Protein AF-A0A2G9YY32-F1 (afdb_monomer)

Radius of gyration: 15.09 Å; Cα contacts (8 Å, |Δi|>4): 90; chains: 1; bounding box: 36×32×43 Å

pLDDT: mean 84.68, std 13.47, range [37.62, 96.38]

Structure (mmCIF, N/CA/C/O backbone):
data_AF-A0A2G9YY32-F1
#
_entry.id   AF-A0A2G9YY32-F1
#
loop_
_atom_site.group_PDB
_atom_site.id
_atom_site.type_symbol
_atom_site.label_atom_id
_atom_site.label_alt_id
_atom_site.label_comp_id
_atom_site.label_asym_id
_atom_site.label_entity_id
_atom_site.label_seq_id
_atom_site.pdbx_PDB_ins_code
_atom_site.Cartn_x
_atom_site.Cartn_y
_atom_site.Cartn_z
_atom_site.occupancy
_atom_site.B_iso_or_equiv
_atom_site.auth_seq_id
_atom_site.auth_comp_id
_atom_site.auth_asym_id
_atom_site.auth_atom_id
_atom_site.pdbx_PDB_model_num
ATOM 1 N N . MET A 1 1 ? 2.055 14.841 18.611 1.00 53.03 1 MET A N 1
ATOM 2 C CA . MET A 1 1 ? 3.400 14.362 18.197 1.00 53.03 1 MET A CA 1
ATOM 3 C C . MET A 1 1 ? 3.460 12.859 17.865 1.00 53.03 1 MET A C 1
ATOM 5 O O . MET A 1 1 ? 4.084 12.509 16.873 1.00 53.03 1 MET A O 1
ATOM 9 N N . ILE A 1 2 ? 2.801 11.961 18.621 1.00 62.41 2 ILE A N 1
ATOM 10 C CA . ILE A 1 2 ? 2.843 10.493 18.385 1.00 62.41 2 ILE A CA 1
ATOM 11 C C . ILE A 1 2 ? 2.243 10.074 17.023 1.00 62.41 2 ILE A C 1
ATOM 13 O O . ILE A 1 2 ? 2.789 9.191 16.368 1.00 62.41 2 ILE A O 1
ATOM 17 N N . MET A 1 3 ? 1.165 10.720 16.557 1.00 74.44 3 MET A N 1
ATOM 18 C CA . MET A 1 3 ? 0.537 10.389 15.263 1.00 74.44 3 MET A CA 1
ATOM 19 C C . MET A 1 3 ? 1.408 10.758 14.056 1.00 74.44 3 MET A C 1
ATOM 21 O O . MET A 1 3 ? 1.557 9.942 13.156 1.00 74.44 3 MET A O 1
ATOM 25 N N . ILE A 1 4 ? 2.051 11.931 14.073 1.00 82.44 4 ILE A N 1
ATOM 26 C CA . ILE A 1 4 ? 2.971 12.370 13.007 1.00 82.44 4 ILE A CA 1
ATOM 27 C C . ILE A 1 4 ? 4.150 11.405 12.860 1.00 82.44 4 ILE A C 1
ATOM 29 O O . ILE A 1 4 ? 4.493 11.026 11.744 1.00 82.44 4 ILE A O 1
ATOM 33 N N . LYS A 1 5 ? 4.719 10.943 13.982 1.00 86.50 5 LYS A N 1
ATOM 34 C CA . LYS A 1 5 ? 5.810 9.958 13.971 1.00 86.50 5 LYS A CA 1
AT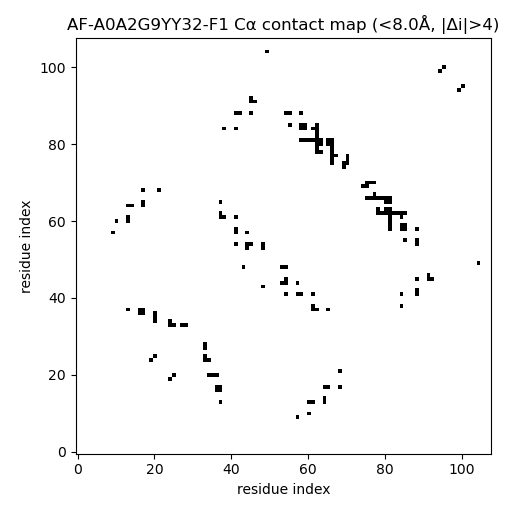OM 35 C C . LYS A 1 5 ? 5.390 8.643 13.302 1.00 86.50 5 LYS A C 1
ATOM 37 O O . LYS A 1 5 ? 6.148 8.106 12.505 1.00 86.50 5 LYS A O 1
ATOM 42 N N . LYS A 1 6 ? 4.172 8.153 13.577 1.00 85.12 6 LYS A N 1
ATOM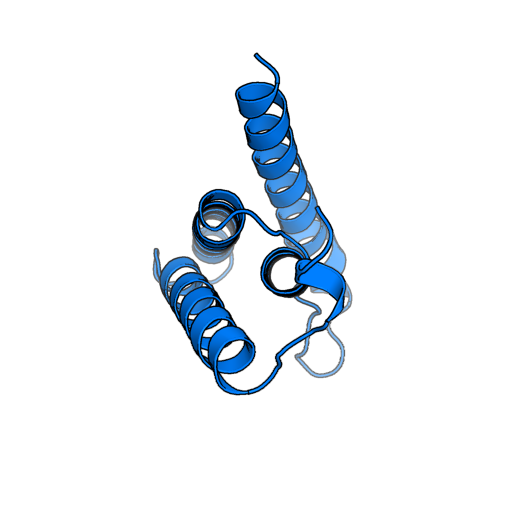 43 C CA . LYS A 1 6 ? 3.629 6.935 12.943 1.00 85.12 6 LYS A CA 1
ATOM 44 C C . LYS A 1 6 ? 3.406 7.116 11.440 1.00 85.12 6 LYS A C 1
ATOM 46 O O . LYS A 1 6 ? 3.733 6.220 10.672 1.00 85.12 6 LYS A O 1
ATOM 51 N N . THR A 1 7 ? 2.877 8.263 11.017 1.00 88.44 7 THR A N 1
ATOM 52 C CA . THR A 1 7 ? 2.672 8.562 9.592 1.00 88.44 7 THR A CA 1
ATOM 53 C C . THR A 1 7 ? 4.001 8.635 8.842 1.00 88.44 7 THR A C 1
ATOM 55 O O . THR A 1 7 ? 4.150 7.976 7.820 1.00 88.44 7 THR A O 1
ATOM 58 N N . LEU A 1 8 ? 4.988 9.363 9.379 1.00 92.12 8 LEU A N 1
ATOM 59 C CA . LEU A 1 8 ? 6.344 9.430 8.818 1.00 92.12 8 LEU A CA 1
ATOM 60 C C . LEU A 1 8 ? 6.987 8.047 8.712 1.00 92.12 8 LEU A C 1
ATOM 62 O O . LEU A 1 8 ? 7.591 7.724 7.694 1.00 92.12 8 LEU A O 1
ATOM 66 N N . PHE A 1 9 ? 6.808 7.217 9.738 1.00 91.56 9 PHE A N 1
ATOM 67 C CA . PHE A 1 9 ? 7.291 5.844 9.727 1.00 91.56 9 PHE A CA 1
ATOM 68 C C . PHE A 1 9 ? 6.664 5.017 8.597 1.00 91.56 9 PHE A C 1
ATOM 70 O O . PHE A 1 9 ? 7.393 4.341 7.877 1.00 91.56 9 PHE A O 1
ATOM 77 N N . PHE A 1 10 ? 5.345 5.108 8.384 1.00 91.06 10 PHE A N 1
ATOM 78 C CA . PHE A 1 10 ? 4.686 4.427 7.263 1.00 91.06 10 PHE A CA 1
ATOM 79 C C . PHE A 1 10 ? 5.184 4.918 5.906 1.00 91.06 10 PHE A C 1
ATOM 81 O O . PHE A 1 10 ? 5.482 4.092 5.050 1.00 91.06 10 PHE A O 1
ATOM 88 N N . ILE A 1 11 ? 5.299 6.236 5.719 1.00 94.88 11 ILE A N 1
ATOM 89 C CA . ILE A 1 11 ? 5.831 6.833 4.486 1.00 94.88 11 ILE A CA 1
ATOM 90 C C . ILE A 1 11 ? 7.218 6.249 4.186 1.00 94.88 11 ILE A C 1
ATOM 92 O O . ILE A 1 11 ? 7.452 5.746 3.089 1.00 94.88 11 ILE A O 1
ATOM 96 N N . LEU A 1 12 ? 8.108 6.237 5.183 1.00 96.12 12 LEU A N 1
ATOM 97 C CA . LEU A 1 12 ? 9.465 5.718 5.034 1.00 96.12 12 LEU A CA 1
ATOM 98 C C . LEU A 1 12 ? 9.487 4.211 4.735 1.00 96.12 12 LEU A C 1
ATOM 100 O O . LEU A 1 12 ? 10.210 3.777 3.842 1.00 96.12 12 LEU A O 1
ATOM 104 N N . ILE A 1 13 ? 8.681 3.415 5.443 1.00 95.56 13 ILE A N 1
ATOM 105 C CA . ILE A 1 13 ? 8.586 1.969 5.208 1.00 95.56 13 ILE A CA 1
ATOM 106 C C . ILE A 1 13 ? 8.098 1.663 3.799 1.00 95.56 13 ILE A C 1
ATOM 108 O O . ILE A 1 13 ? 8.708 0.847 3.115 1.00 95.56 13 ILE A O 1
ATOM 112 N N . PHE A 1 14 ? 7.027 2.316 3.345 1.00 95.94 14 PHE A N 1
ATOM 113 C CA . PHE A 1 14 ? 6.491 2.064 2.013 1.00 95.94 14 PHE A CA 1
ATOM 114 C C . PHE A 1 14 ? 7.466 2.491 0.921 1.00 95.94 14 PHE A C 1
ATOM 116 O O . PHE A 1 14 ? 7.601 1.785 -0.077 1.00 95.94 14 PHE A O 1
ATOM 123 N N . TYR A 1 15 ? 8.193 3.588 1.136 1.00 95.44 15 TYR A N 1
ATOM 124 C CA . TYR A 1 15 ? 9.263 4.005 0.242 1.00 95.44 15 TYR A CA 1
ATOM 125 C C . TYR A 1 15 ? 10.366 2.941 0.141 1.00 95.44 15 TYR A C 1
ATOM 127 O O . TYR A 1 15 ? 10.679 2.491 -0.959 1.00 95.44 15 TYR A O 1
ATOM 135 N N . ILE A 1 16 ? 10.904 2.477 1.278 1.00 95.56 16 ILE A N 1
ATOM 136 C CA . ILE A 1 16 ? 11.961 1.452 1.311 1.00 95.56 16 ILE A CA 1
ATOM 137 C C . ILE A 1 16 ? 11.482 0.145 0.672 1.00 95.56 16 ILE A C 1
ATOM 139 O O . ILE A 1 16 ? 12.198 -0.430 -0.143 1.00 95.56 16 ILE A O 1
ATOM 143 N N . LEU A 1 17 ? 10.273 -0.316 1.006 1.00 94.62 17 LEU A N 1
ATOM 144 C CA . LEU A 1 17 ? 9.697 -1.533 0.429 1.00 94.62 17 LEU A CA 1
ATOM 145 C C . LEU A 1 17 ? 9.566 -1.433 -1.089 1.00 94.62 17 LEU A C 1
ATOM 147 O O . LEU A 1 17 ? 9.946 -2.368 -1.792 1.00 94.62 17 LEU A O 1
ATOM 151 N N . THR A 1 18 ? 9.064 -0.302 -1.590 1.00 93.38 18 THR A N 1
ATOM 152 C CA . THR A 1 18 ? 8.930 -0.075 -3.033 1.00 93.38 18 THR A CA 1
ATOM 153 C C . THR A 1 18 ? 10.300 -0.075 -3.700 1.00 93.38 18 THR A C 1
ATOM 155 O O . THR A 1 18 ? 10.482 -0.761 -4.698 1.00 93.38 18 THR A O 1
ATOM 158 N N . LEU A 1 19 ? 11.283 0.608 -3.106 1.00 93.31 19 LEU A N 1
ATOM 159 C CA . LEU A 1 19 ? 12.640 0.693 -3.637 1.00 93.31 19 LEU A CA 1
ATOM 160 C C . LEU A 1 19 ? 13.301 -0.688 -3.702 1.00 93.31 19 LEU A C 1
ATOM 162 O O . LEU A 1 19 ? 13.820 -1.064 -4.749 1.00 93.31 19 LEU A O 1
ATOM 166 N N . ILE A 1 20 ? 13.227 -1.477 -2.626 1.00 92.44 20 ILE A N 1
ATOM 167 C CA . ILE A 1 20 ? 13.749 -2.851 -2.603 1.00 92.44 20 ILE A CA 1
ATOM 168 C C . ILE A 1 20 ? 13.059 -3.705 -3.670 1.00 92.44 20 ILE A C 1
ATOM 170 O O . ILE A 1 20 ? 13.728 -4.429 -4.408 1.00 92.44 20 ILE A O 1
ATOM 174 N N . GLN A 1 21 ? 11.734 -3.597 -3.788 1.00 90.75 21 GLN A N 1
ATOM 175 C CA . GLN A 1 21 ? 10.965 -4.332 -4.787 1.00 90.75 21 GLN A CA 1
ATOM 176 C C . GLN A 1 21 ? 11.408 -3.994 -6.213 1.00 90.75 21 GLN A C 1
ATOM 178 O O . GLN A 1 21 ? 11.625 -4.899 -7.015 1.00 90.75 21 GLN A O 1
ATOM 183 N N . THR A 1 22 ? 11.570 -2.710 -6.525 1.00 88.19 22 THR A N 1
ATOM 184 C CA . THR A 1 22 ? 11.904 -2.255 -7.879 1.00 88.19 22 THR A CA 1
ATOM 185 C C . THR A 1 22 ? 13.379 -2.425 -8.220 1.00 88.19 22 THR A C 1
ATOM 187 O O . THR A 1 22 ? 13.700 -2.654 -9.378 1.00 88.19 22 THR A O 1
ATOM 190 N N . ALA A 1 23 ? 14.273 -2.322 -7.234 1.00 89.38 23 ALA A N 1
ATOM 191 C CA . ALA A 1 23 ? 15.715 -2.398 -7.456 1.00 89.38 23 ALA A CA 1
ATOM 192 C C . ALA A 1 23 ? 16.256 -3.832 -7.395 1.00 89.38 23 ALA A C 1
ATOM 194 O O . ALA A 1 23 ? 17.152 -4.174 -8.155 1.00 89.38 23 ALA A O 1
ATOM 195 N N . PHE A 1 24 ? 15.728 -4.675 -6.501 1.00 88.69 24 PHE A N 1
ATOM 196 C CA . PHE A 1 24 ? 16.248 -6.028 -6.284 1.00 88.69 24 PHE A CA 1
ATOM 197 C C . PHE A 1 24 ? 15.282 -7.113 -6.759 1.00 88.69 24 PHE A C 1
ATOM 199 O O . PHE A 1 24 ? 15.694 -8.013 -7.490 1.00 88.69 24 PHE A O 1
ATOM 206 N N . LEU A 1 25 ? 13.998 -7.055 -6.377 1.00 85.50 25 LEU A N 1
ATOM 207 C CA . LEU A 1 25 ? 13.068 -8.162 -6.657 1.00 85.50 25 LEU A CA 1
ATOM 208 C C . LEU A 1 25 ? 12.692 -8.318 -8.124 1.00 85.50 25 LEU A C 1
ATOM 210 O O . LEU A 1 25 ? 12.312 -9.417 -8.518 1.00 85.50 25 LEU A O 1
ATOM 214 N N . VAL A 1 26 ? 12.848 -7.282 -8.945 1.00 82.81 26 VAL A N 1
ATOM 215 C CA . VAL A 1 26 ? 12.653 -7.403 -10.398 1.00 82.81 26 VAL A CA 1
ATOM 216 C C . VAL A 1 26 ? 13.552 -8.496 -10.997 1.00 82.81 26 VAL A C 1
ATOM 218 O O . VAL A 1 26 ? 13.134 -9.183 -11.925 1.00 82.81 26 VAL A O 1
ATOM 221 N N . HIS A 1 27 ? 14.735 -8.737 -10.421 1.00 83.19 27 HIS A N 1
ATOM 222 C CA . HIS A 1 27 ? 15.650 -9.799 -10.853 1.00 83.19 27 HIS A CA 1
ATOM 223 C C . HIS A 1 27 ? 15.253 -11.204 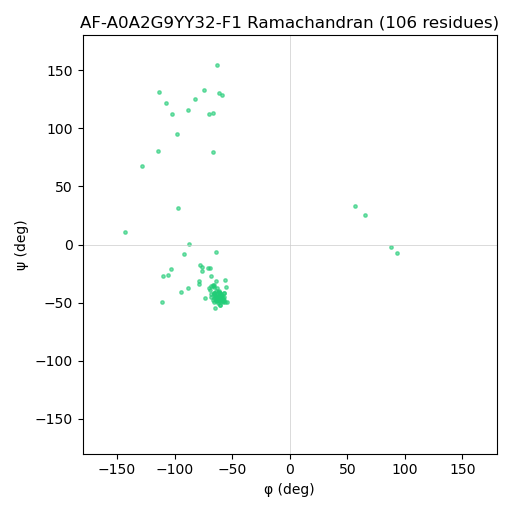-10.373 1.00 83.19 27 HIS A C 1
ATOM 225 O O . HIS A 1 27 ? 15.710 -12.191 -10.940 1.00 83.19 27 HIS A O 1
ATOM 231 N N . PHE A 1 28 ? 14.383 -11.310 -9.365 1.00 84.19 28 PHE A N 1
ATOM 232 C CA . PHE A 1 28 ? 13.880 -12.576 -8.815 1.00 84.19 28 PHE A CA 1
ATOM 233 C C . PHE A 1 28 ? 12.522 -12.968 -9.407 1.00 84.19 28 PHE A C 1
ATOM 235 O O . PHE A 1 28 ? 11.688 -13.584 -8.743 1.00 84.19 28 PHE A O 1
ATOM 242 N N . ASN A 1 29 ? 12.279 -12.589 -10.659 1.00 82.12 29 ASN A N 1
ATOM 243 C CA . ASN A 1 29 ? 11.058 -12.935 -11.362 1.00 82.12 29 ASN A CA 1
ATOM 244 C C . ASN A 1 29 ? 11.037 -14.445 -11.676 1.00 82.12 29 ASN A C 1
ATOM 246 O O . ASN A 1 29 ? 11.823 -14.928 -12.493 1.00 82.12 29 ASN A O 1
ATOM 250 N N . VAL A 1 30 ? 10.131 -15.191 -11.035 1.00 84.50 30 VAL A N 1
ATOM 251 C CA . VAL A 1 30 ? 9.923 -16.623 -11.296 1.00 84.50 30 VAL A CA 1
ATOM 252 C C . VAL A 1 30 ? 8.665 -16.773 -12.146 1.00 84.50 30 VAL A C 1
ATOM 254 O O . VAL A 1 30 ? 7.555 -16.519 -11.684 1.00 84.50 30 VAL A O 1
ATOM 257 N N . SER A 1 31 ? 8.828 -17.204 -13.399 1.00 83.12 31 SER A N 1
ATOM 258 C CA . SER A 1 31 ? 7.724 -17.427 -14.354 1.00 83.12 31 SER A CA 1
ATOM 259 C C . SER A 1 31 ? 6.828 -16.204 -14.622 1.00 83.12 31 SER A C 1
ATOM 261 O O . SER A 1 31 ? 5.631 -16.345 -14.851 1.00 83.12 31 SER A O 1
ATOM 263 N N . GLY A 1 32 ? 7.385 -14.992 -14.592 1.00 80.31 32 GLY A N 1
ATOM 264 C CA . GLY A 1 32 ? 6.636 -13.750 -14.818 1.00 80.31 32 GLY A CA 1
ATOM 265 C C . GLY A 1 32 ? 6.006 -13.152 -13.554 1.00 80.31 32 GLY A C 1
ATOM 266 O O . GLY A 1 32 ? 5.406 -12.082 -13.633 1.00 80.31 32 GLY A O 1
ATOM 267 N N . ILE A 1 33 ? 6.143 -13.808 -12.397 1.00 80.00 33 ILE A N 1
ATOM 268 C CA . ILE A 1 33 ? 5.556 -13.377 -11.130 1.00 80.00 33 ILE A CA 1
ATOM 269 C C . ILE A 1 33 ? 6.651 -12.838 -10.209 1.00 80.00 33 ILE A C 1
ATOM 271 O O . ILE A 1 33 ? 7.572 -13.556 -9.813 1.00 80.00 33 ILE A O 1
ATOM 275 N N . THR A 1 34 ? 6.494 -11.579 -9.801 1.00 85.38 34 THR A N 1
ATOM 276 C CA . THR A 1 34 ? 7.339 -10.937 -8.790 1.00 85.38 34 THR A CA 1
ATOM 277 C C . THR A 1 34 ? 6.508 -10.640 -7.540 1.00 85.38 34 THR A C 1
ATOM 279 O O 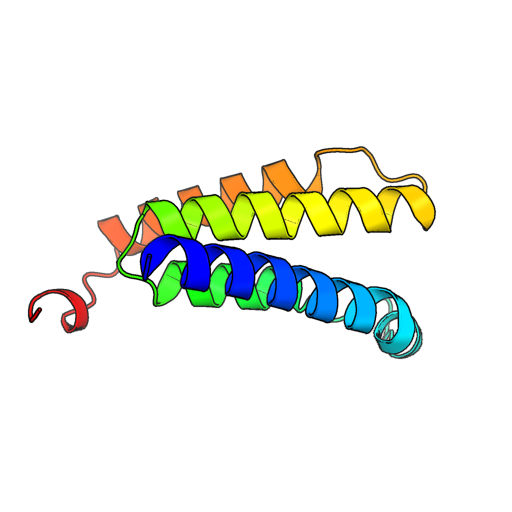. THR A 1 34 ? 5.425 -10.057 -7.659 1.00 85.38 34 THR A O 1
ATOM 282 N N . PRO A 1 35 ? 6.976 -11.000 -6.331 1.00 85.50 35 PRO A N 1
ATOM 283 C CA . PRO A 1 35 ? 6.272 -10.675 -5.095 1.00 85.50 35 PRO A CA 1
ATOM 284 C C . PRO A 1 35 ? 6.083 -9.161 -4.937 1.00 85.50 35 PRO A C 1
ATOM 286 O O . PRO A 1 35 ? 7.044 -8.396 -5.020 1.00 85.50 35 PRO A O 1
ATOM 289 N N . ASN A 1 36 ? 4.847 -8.728 -4.672 1.00 90.62 36 ASN A N 1
ATOM 290 C CA . ASN A 1 36 ? 4.545 -7.327 -4.390 1.00 90.62 36 ASN A CA 1
ATOM 291 C C . ASN A 1 36 ? 4.467 -7.107 -2.875 1.00 90.62 36 ASN A C 1
ATOM 293 O O . ASN A 1 36 ? 3.436 -7.345 -2.240 1.00 90.62 36 ASN A O 1
ATOM 297 N N . PHE A 1 37 ? 5.576 -6.666 -2.288 1.00 92.38 37 PHE A N 1
ATOM 298 C CA . PHE A 1 37 ? 5.666 -6.430 -0.852 1.00 92.38 37 PHE A CA 1
ATOM 299 C C . PHE A 1 37 ? 4.779 -5.281 -0.393 1.00 92.38 37 PHE A C 1
ATOM 301 O O . PHE A 1 37 ? 4.184 -5.378 0.677 1.00 92.38 37 PHE A O 1
ATOM 308 N N . VAL A 1 38 ? 4.610 -4.241 -1.211 1.00 94.69 38 VAL A N 1
ATOM 309 C CA . VAL A 1 38 ? 3.710 -3.126 -0.890 1.00 94.69 38 VAL A CA 1
ATOM 310 C C . VAL A 1 38 ? 2.273 -3.625 -0.734 1.00 94.69 38 VAL A C 1
ATOM 312 O O . VAL A 1 38 ? 1.629 -3.336 0.275 1.00 94.69 38 VAL A O 1
ATOM 315 N N . LEU A 1 39 ? 1.791 -4.434 -1.681 1.00 94.25 39 LEU A N 1
ATOM 316 C CA . LEU A 1 39 ? 0.463 -5.051 -1.635 1.00 94.25 39 LEU A CA 1
ATOM 317 C C . LEU A 1 39 ? 0.292 -5.906 -0.375 1.00 94.25 39 LEU A C 1
ATOM 319 O O . LEU A 1 39 ? -0.689 -5.751 0.353 1.00 94.25 39 LEU A O 1
ATOM 323 N N . ILE A 1 40 ? 1.263 -6.779 -0.099 1.00 94.12 40 ILE A N 1
ATOM 324 C CA . ILE A 1 40 ? 1.245 -7.655 1.076 1.00 94.12 40 ILE A CA 1
ATOM 325 C C . ILE A 1 40 ? 1.163 -6.817 2.359 1.00 94.12 40 ILE A C 1
ATOM 327 O O . ILE A 1 40 ? 0.301 -7.059 3.205 1.00 94.12 40 ILE A O 1
ATOM 331 N N . THR A 1 41 ? 1.993 -5.781 2.492 1.00 94.94 41 THR A N 1
ATOM 332 C CA . THR A 1 41 ? 1.971 -4.876 3.648 1.00 94.94 41 THR A CA 1
ATOM 333 C C . THR A 1 41 ? 0.634 -4.145 3.788 1.00 94.94 41 THR A C 1
ATOM 335 O O . THR A 1 41 ? 0.119 -4.042 4.902 1.00 94.94 41 THR A O 1
ATOM 338 N N . VAL A 1 42 ? 0.020 -3.682 2.693 1.00 95.06 42 VAL A N 1
ATOM 339 C CA . VAL A 1 42 ? -1.311 -3.047 2.735 1.00 95.06 42 VAL A CA 1
ATOM 340 C C . VAL A 1 42 ? -2.381 -4.023 3.224 1.00 95.06 42 VAL A C 1
ATOM 342 O O . VAL A 1 42 ? -3.215 -3.631 4.045 1.00 95.06 42 VAL A O 1
ATOM 345 N N . ILE A 1 43 ? -2.345 -5.286 2.786 1.00 93.69 43 ILE A N 1
ATOM 346 C CA . ILE A 1 43 ? -3.259 -6.334 3.265 1.00 93.69 43 ILE A CA 1
ATOM 347 C C . ILE A 1 43 ? -3.068 -6.552 4.770 1.00 93.69 43 ILE A C 1
ATOM 349 O O . ILE A 1 43 ? -4.044 -6.486 5.517 1.00 93.69 43 ILE A O 1
ATOM 353 N N . PHE A 1 44 ? -1.828 -6.722 5.240 1.00 93.19 44 PHE A N 1
ATOM 354 C CA . PHE A 1 44 ? -1.533 -6.870 6.670 1.00 93.19 44 PHE A CA 1
ATOM 355 C C . PHE A 1 44 ? -2.051 -5.681 7.489 1.00 93.19 44 PHE A C 1
ATOM 357 O O . PHE A 1 44 ? -2.751 -5.869 8.483 1.00 93.19 44 PHE A O 1
ATOM 364 N N . ILE A 1 45 ? -1.791 -4.445 7.057 1.00 92.44 45 ILE A N 1
ATOM 365 C CA . ILE A 1 45 ? -2.297 -3.253 7.755 1.00 92.44 45 ILE A CA 1
ATOM 366 C C . ILE A 1 45 ? -3.832 -3.241 7.769 1.00 92.44 45 ILE A C 1
ATOM 368 O O . ILE A 1 45 ? -4.433 -2.906 8.790 1.00 92.44 45 ILE A O 1
ATOM 372 N N . ASN A 1 46 ? -4.485 -3.631 6.673 1.00 91.12 46 ASN A N 1
ATOM 373 C CA . ASN A 1 46 ? -5.944 -3.680 6.600 1.00 91.12 46 ASN A CA 1
ATOM 374 C C . ASN A 1 46 ? -6.563 -4.740 7.519 1.00 91.12 46 ASN A C 1
ATOM 376 O O . ASN A 1 46 ? -7.625 -4.487 8.098 1.00 91.12 46 ASN A O 1
ATOM 380 N N . LEU A 1 47 ? -5.896 -5.882 7.686 1.00 89.94 47 LEU A N 1
ATOM 381 C CA . LEU A 1 47 ? -6.328 -6.961 8.572 1.00 89.94 47 LEU A CA 1
ATOM 382 C C . LEU A 1 47 ? -6.116 -6.615 10.051 1.00 89.94 47 LEU A C 1
ATOM 384 O O . LEU A 1 47 ? -7.026 -6.803 10.853 1.00 89.94 47 LEU A O 1
ATOM 388 N N . PHE A 1 48 ? -4.946 -6.077 10.407 1.00 88.88 48 PHE A N 1
ATOM 389 C CA . PHE A 1 48 ? -4.515 -5.969 11.806 1.00 88.88 48 PHE A CA 1
ATOM 390 C C . PHE A 1 48 ? -4.638 -4.569 12.416 1.00 88.88 48 PHE A C 1
ATOM 392 O O . PHE A 1 48 ? -4.693 -4.446 13.638 1.00 88.88 48 PHE A O 1
ATOM 399 N N . SER A 1 49 ? -4.692 -3.496 11.618 1.00 86.44 49 SER A N 1
ATOM 400 C CA . SER A 1 49 ? -4.850 -2.155 12.191 1.00 86.44 49 SER A CA 1
ATOM 401 C C . SER A 1 49 ? -6.290 -1.930 12.671 1.00 86.44 49 SER A C 1
ATOM 403 O O . SER A 1 49 ? -7.232 -2.158 11.909 1.00 86.44 49 SER A O 1
ATOM 405 N N . PRO A 1 50 ? -6.509 -1.409 13.890 1.00 80.81 50 PRO A N 1
ATOM 406 C CA . PRO A 1 50 ? -7.835 -0.976 14.324 1.00 80.81 50 PRO A CA 1
ATOM 407 C C . PRO A 1 50 ? -8.240 0.375 13.707 1.00 80.81 50 PRO A C 1
ATOM 409 O O . PRO A 1 50 ? -9.420 0.709 13.649 1.00 80.81 50 PRO A O 1
ATOM 412 N N . SER A 1 51 ? -7.285 1.173 13.217 1.00 86.56 51 SER A N 1
ATOM 413 C CA . SER A 1 51 ? -7.546 2.542 12.765 1.00 86.56 51 SER A CA 1
ATOM 414 C C . SER A 1 51 ? -7.959 2.590 11.295 1.00 86.56 51 SER A C 1
ATOM 416 O O . SER A 1 51 ? -7.151 2.329 10.406 1.00 86.56 51 SER A O 1
ATOM 418 N N . HIS A 1 52 ? -9.193 3.025 11.018 1.00 86.56 52 HIS A N 1
ATOM 419 C CA . HIS A 1 52 ? -9.668 3.250 9.646 1.00 86.56 52 HIS A CA 1
ATOM 420 C C . HIS A 1 52 ? -8.774 4.208 8.851 1.00 86.56 52 HIS A C 1
ATOM 422 O O . HIS A 1 52 ? -8.544 3.981 7.665 1.00 86.56 52 HIS A O 1
ATOM 428 N N . TRP A 1 53 ? -8.235 5.236 9.512 1.00 88.69 53 TRP A N 1
ATOM 429 C CA . TRP A 1 53 ? -7.315 6.178 8.884 1.00 88.69 53 TRP A CA 1
ATOM 430 C C . TRP A 1 53 ? -6.030 5.492 8.420 1.00 88.69 53 TRP A C 1
ATOM 432 O O . TRP A 1 53 ? -5.604 5.706 7.295 1.00 88.69 53 TRP A O 1
ATOM 442 N N . GLN A 1 54 ? -5.440 4.617 9.241 1.00 90.50 54 GLN A N 1
ATOM 443 C CA . GLN A 1 54 ? -4.220 3.894 8.862 1.00 90.50 54 GLN A CA 1
ATOM 444 C C . GLN A 1 54 ? -4.452 2.929 7.696 1.00 90.50 54 GLN A C 1
ATOM 446 O O . GLN A 1 54 ? -3.568 2.788 6.858 1.00 90.50 54 GLN A O 1
ATOM 451 N N . LYS A 1 55 ? -5.634 2.301 7.623 1.00 92.38 55 LYS A N 1
ATOM 452 C CA . LYS A 1 55 ? -6.020 1.415 6.511 1.00 92.38 55 LYS A CA 1
ATOM 453 C C . LYS A 1 55 ? -6.118 2.159 5.183 1.00 92.38 55 LYS A C 1
ATOM 455 O O . LYS A 1 55 ? -5.554 1.715 4.189 1.00 92.38 55 LYS A O 1
ATOM 460 N N . ALA A 1 56 ? -6.817 3.294 5.180 1.00 92.69 56 ALA A N 1
ATOM 461 C CA . ALA A 1 56 ? -6.952 4.120 3.985 1.00 92.69 56 ALA A CA 1
ATOM 462 C C . ALA A 1 56 ? -5.612 4.766 3.611 1.00 92.69 56 ALA A C 1
ATOM 464 O O . ALA A 1 56 ? -5.202 4.718 2.457 1.00 92.69 56 ALA A O 1
ATOM 465 N N . PHE A 1 57 ? -4.895 5.312 4.596 1.00 94.25 57 PHE A N 1
ATOM 466 C CA . PHE A 1 57 ? -3.608 5.962 4.377 1.00 94.25 57 PHE A CA 1
ATOM 467 C C . PHE A 1 57 ? -2.570 5.000 3.797 1.00 94.25 57 PHE A C 1
ATOM 469 O O . PHE A 1 57 ? -1.868 5.379 2.867 1.00 94.25 57 PHE A O 1
ATOM 476 N N . SER A 1 58 ? -2.492 3.757 4.291 1.00 94.69 58 SER A N 1
ATOM 477 C CA . SER A 1 58 ? -1.559 2.756 3.762 1.00 94.69 58 SER A CA 1
ATOM 478 C C . SER A 1 58 ? -1.863 2.380 2.311 1.00 94.69 58 SER A C 1
ATOM 480 O O . SER A 1 58 ? -0.939 2.265 1.511 1.00 94.69 58 SER A O 1
ATOM 482 N N . ALA A 1 59 ? -3.144 2.252 1.953 1.00 95.62 59 ALA A N 1
ATOM 483 C CA . ALA A 1 59 ? -3.569 1.996 0.581 1.00 95.62 59 ALA A CA 1
ATOM 484 C C . ALA A 1 59 ? -3.221 3.161 -0.360 1.00 95.62 59 ALA A C 1
ATOM 486 O O . ALA A 1 59 ? -2.688 2.925 -1.442 1.00 95.62 59 ALA A O 1
ATOM 487 N N . VAL A 1 60 ? -3.460 4.406 0.074 1.00 96.06 60 VAL A N 1
ATOM 488 C CA . VAL A 1 60 ? -3.114 5.606 -0.706 1.00 96.06 60 VAL A CA 1
ATOM 489 C C . VAL A 1 60 ? -1.606 5.724 -0.883 1.00 96.06 60 VAL A C 1
ATOM 491 O O . VAL A 1 60 ? -1.142 5.819 -2.010 1.00 96.06 60 VAL A O 1
ATOM 494 N N . ILE A 1 61 ? -0.827 5.705 0.203 1.00 96.38 61 ILE A N 1
ATOM 495 C CA . ILE A 1 61 ? 0.620 5.943 0.116 1.00 96.38 61 ILE A CA 1
ATOM 496 C C . ILE A 1 61 ? 1.350 4.793 -0.588 1.00 96.38 61 ILE A C 1
ATOM 498 O O . ILE A 1 61 ? 2.242 5.038 -1.394 1.00 96.38 61 ILE A O 1
ATOM 502 N N . GLY A 1 62 ? 0.950 3.544 -0.326 1.00 95.00 62 GLY A N 1
ATOM 503 C CA . GLY A 1 62 ? 1.515 2.375 -0.992 1.00 95.00 62 GLY A CA 1
ATOM 504 C C . GLY A 1 62 ? 1.212 2.385 -2.487 1.00 95.00 62 GLY A C 1
ATOM 505 O O . GLY A 1 62 ? 2.109 2.179 -3.299 1.00 95.00 62 GLY A O 1
ATOM 506 N N . GLY A 1 63 ? -0.032 2.694 -2.861 1.00 94.94 63 GLY A N 1
ATOM 507 C CA . GLY A 1 63 ? -0.422 2.805 -4.264 1.00 94.94 63 GLY A CA 1
ATOM 508 C C . GLY A 1 63 ? 0.255 3.959 -4.977 1.00 94.94 63 GLY A C 1
ATOM 509 O O . GLY A 1 63 ? 0.774 3.763 -6.068 1.00 94.94 63 GLY A O 1
ATOM 510 N N . PHE A 1 64 ? 0.350 5.115 -4.325 1.00 95.38 64 PHE A N 1
ATOM 511 C CA . PHE A 1 64 ? 1.011 6.292 -4.872 1.00 95.38 64 PHE A CA 1
ATOM 512 C C . PHE A 1 64 ? 2.485 6.020 -5.183 1.00 95.38 64 PHE A C 1
ATOM 514 O O . PHE A 1 64 ? 2.968 6.382 -6.255 1.00 95.38 64 PHE A O 1
ATOM 521 N N . TYR A 1 65 ? 3.202 5.333 -4.287 1.00 94.88 65 TYR A N 1
ATOM 522 C CA . TYR A 1 65 ? 4.577 4.929 -4.573 1.00 94.88 65 TYR A CA 1
ATOM 523 C C . TYR A 1 65 ? 4.655 3.915 -5.712 1.00 94.88 65 TYR A C 1
ATOM 525 O O . TYR A 1 65 ? 5.457 4.106 -6.623 1.00 94.88 65 TYR A O 1
ATOM 533 N N . LEU A 1 66 ? 3.809 2.882 -5.723 1.00 92.69 66 LEU A N 1
ATOM 534 C CA . LEU A 1 66 ? 3.774 1.945 -6.849 1.00 92.69 66 LEU A CA 1
ATOM 535 C C . LEU A 1 66 ? 3.501 2.659 -8.178 1.00 92.69 66 LEU A C 1
ATOM 537 O O . LEU A 1 66 ? 4.172 2.372 -9.164 1.00 92.69 66 LEU A O 1
ATOM 541 N N . ASP A 1 67 ? 2.584 3.626 -8.200 1.00 92.38 67 ASP A N 1
ATOM 542 C CA . ASP A 1 67 ? 2.279 4.422 -9.385 1.00 92.38 67 ASP A CA 1
ATOM 543 C C . ASP A 1 67 ? 3.520 5.192 -9.864 1.00 92.38 67 ASP A C 1
ATOM 545 O O . ASP A 1 67 ? 3.922 5.017 -11.014 1.00 92.38 67 ASP A O 1
ATOM 549 N N . ILE A 1 68 ? 4.194 5.947 -8.985 1.00 92.00 68 ILE A N 1
ATOM 550 C CA . ILE A 1 68 ? 5.418 6.702 -9.324 1.00 92.00 68 ILE A CA 1
ATOM 551 C C . ILE A 1 68 ? 6.505 5.790 -9.896 1.00 92.00 68 ILE A C 1
ATOM 553 O O . ILE A 1 68 ? 7.092 6.080 -10.939 1.00 92.00 68 ILE A O 1
ATOM 557 N N . PHE A 1 69 ? 6.792 4.683 -9.215 1.00 88.25 69 PHE A N 1
ATOM 558 C CA . PHE A 1 69 ? 7.873 3.795 -9.628 1.00 88.25 69 PHE A CA 1
ATOM 559 C C . PHE A 1 69 ? 7.502 2.932 -10.846 1.00 88.25 69 PHE A C 1
ATOM 561 O O . PHE A 1 69 ? 8.392 2.496 -11.574 1.00 88.25 69 PHE A O 1
ATOM 568 N N . SER A 1 70 ? 6.213 2.701 -11.108 1.00 84.75 70 SER A N 1
ATOM 569 C CA . SER A 1 70 ? 5.752 1.992 -12.310 1.00 84.75 70 SER A CA 1
ATOM 570 C C . SER A 1 70 ? 5.753 2.872 -13.564 1.00 84.75 70 SER A C 1
A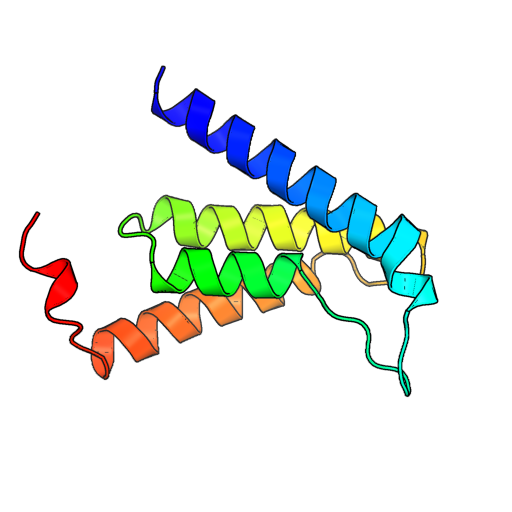TOM 572 O O . SER A 1 70 ? 6.072 2.378 -14.647 1.00 84.75 70 SER A O 1
ATOM 574 N N . LEU A 1 71 ? 5.474 4.174 -13.426 1.00 80.81 71 LEU A N 1
ATOM 575 C CA . LEU A 1 71 ? 5.570 5.151 -14.518 1.00 80.81 71 LEU A CA 1
ATOM 576 C C . LEU A 1 71 ? 6.974 5.197 -15.108 1.00 80.81 71 LEU A C 1
ATOM 578 O O . LEU A 1 71 ? 7.129 5.139 -16.324 1.00 80.81 71 LEU A O 1
ATOM 582 N N . ASN A 1 72 ? 7.985 5.241 -14.240 1.00 70.06 72 ASN A N 1
ATOM 583 C CA . ASN A 1 72 ? 9.381 5.333 -14.658 1.00 70.06 72 ASN A CA 1
ATOM 584 C C . ASN A 1 72 ? 9.899 4.065 -15.352 1.00 70.06 72 ASN A C 1
ATOM 586 O O . ASN A 1 72 ? 10.820 4.158 -16.155 1.00 70.06 72 ASN A O 1
ATOM 590 N N . ASN A 1 73 ? 9.331 2.894 -15.048 1.00 66.25 73 ASN A N 1
ATOM 591 C CA . ASN A 1 73 ? 9.881 1.611 -15.495 1.00 66.25 73 ASN A CA 1
ATOM 592 C C . ASN A 1 73 ? 9.089 0.938 -16.629 1.00 66.25 73 ASN A C 1
ATOM 594 O O . ASN A 1 73 ? 9.668 0.145 -17.364 1.00 66.25 73 ASN A O 1
AT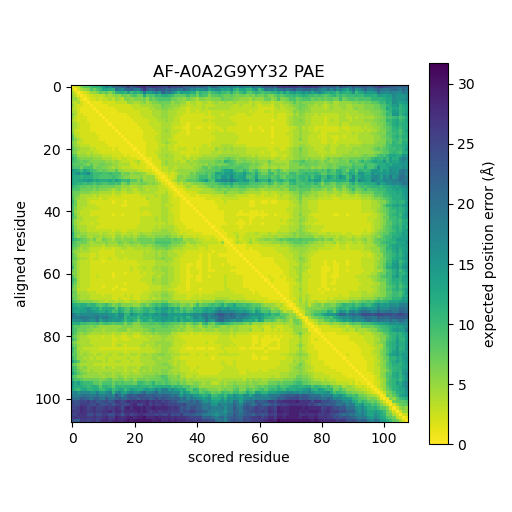OM 598 N N . ALA A 1 74 ? 7.781 1.194 -16.765 1.00 61.84 74 ALA A N 1
ATOM 599 C CA . ALA A 1 74 ? 6.915 0.361 -17.611 1.00 61.84 74 ALA A CA 1
ATOM 600 C C . ALA A 1 74 ? 5.816 1.114 -18.388 1.00 61.84 74 ALA A C 1
ATOM 602 O O . ALA A 1 74 ? 4.918 0.473 -18.929 1.00 61.84 74 ALA A O 1
ATOM 603 N N . GLY A 1 75 ? 5.841 2.452 -18.443 1.00 65.38 75 GLY A N 1
ATOM 604 C CA . GLY A 1 75 ? 4.783 3.229 -19.114 1.00 65.38 75 GLY A CA 1
ATOM 605 C C . GLY A 1 75 ? 3.415 3.109 -18.429 1.00 65.38 75 GLY A C 1
ATOM 606 O O . GLY A 1 75 ? 2.377 3.234 -19.077 1.00 65.38 75 GLY A O 1
ATOM 607 N N . GLY A 1 76 ? 3.413 2.813 -17.124 1.00 67.56 76 GLY A N 1
ATOM 608 C C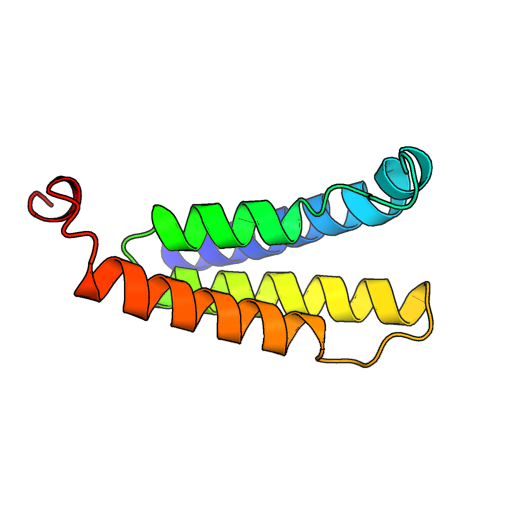A . GLY A 1 76 ? 2.201 2.606 -16.335 1.00 67.56 76 GLY A CA 1
ATOM 609 C C . GLY A 1 76 ? 1.315 3.852 -16.251 1.00 67.56 76 GLY A C 1
ATOM 610 O O . GLY A 1 76 ? 1.784 4.981 -16.354 1.00 67.56 76 GLY A O 1
ATOM 611 N N . PHE A 1 77 ? 0.016 3.647 -16.040 1.00 81.94 77 PHE A N 1
ATOM 612 C CA . PHE A 1 77 ? -0.946 4.730 -15.843 1.00 81.94 77 PHE A CA 1
ATOM 613 C C . PHE A 1 77 ? -0.918 5.218 -14.388 1.00 81.94 77 PHE A C 1
ATOM 615 O O . PHE A 1 77 ? -1.116 4.425 -13.465 1.00 81.94 77 PHE A O 1
ATOM 622 N N . PHE A 1 78 ? -0.704 6.520 -14.176 1.00 87.81 78 PHE A N 1
ATOM 623 C CA . PHE A 1 78 ? -0.703 7.103 -12.833 1.00 87.81 78 PHE A CA 1
ATOM 624 C C . PHE A 1 78 ? -2.067 6.933 -12.151 1.00 87.81 78 PHE A C 1
ATOM 626 O O . PHE A 1 78 ? -3.102 7.283 -12.713 1.00 87.81 78 PHE A O 1
ATOM 633 N N . GLY A 1 79 ? -2.068 6.437 -10.916 1.00 88.50 79 GLY A N 1
ATOM 634 C CA . GLY A 1 79 ? -3.273 6.239 -10.110 1.00 88.50 79 GLY A CA 1
ATOM 635 C C . GLY A 1 79 ? -3.891 4.844 -10.226 1.00 88.50 79 GLY A C 1
ATOM 636 O O . GLY A 1 79 ? -4.812 4.535 -9.469 1.00 88.50 79 GLY A O 1
ATOM 637 N N . PHE A 1 80 ? -3.401 3.985 -11.125 1.00 91.56 80 PHE A N 1
ATOM 638 C CA . PHE A 1 80 ? -3.914 2.623 -11.283 1.00 91.56 80 PHE A CA 1
ATOM 639 C C . PHE A 1 80 ? -3.725 1.791 -10.007 1.00 91.56 80 PHE A C 1
ATOM 641 O O . PHE A 1 80 ? -4.687 1.222 -9.484 1.00 91.56 80 PHE A O 1
ATOM 648 N N . TYR A 1 81 ? -2.510 1.766 -9.453 1.00 92.75 81 TYR A N 1
ATOM 649 C CA . TYR A 1 81 ? -2.217 1.012 -8.234 1.00 92.75 81 TYR A CA 1
ATOM 650 C C . TYR A 1 81 ? -2.883 1.636 -7.010 1.00 92.75 81 TYR A C 1
ATOM 652 O O . TYR A 1 81 ? -3.390 0.907 -6.154 1.00 92.75 81 TYR A O 1
ATOM 660 N N . THR A 1 82 ? -2.947 2.968 -6.941 1.00 95.12 82 THR A N 1
ATOM 661 C CA . THR A 1 82 ? -3.685 3.677 -5.886 1.00 95.12 82 THR A CA 1
ATOM 662 C C . THR A 1 82 ? -5.158 3.282 -5.854 1.00 95.12 82 THR A C 1
ATOM 664 O O . THR A 1 82 ? -5.672 2.931 -4.790 1.00 95.12 82 THR A O 1
ATOM 667 N N . LEU A 1 83 ? -5.839 3.273 -7.003 1.00 95.25 83 LEU A N 1
ATOM 668 C CA . LEU A 1 83 ? -7.248 2.885 -7.080 1.00 95.25 83 LEU A CA 1
ATOM 669 C C . LEU A 1 83 ? -7.462 1.415 -6.708 1.00 95.25 83 LEU A C 1
ATOM 671 O O . LEU A 1 83 ? -8.387 1.110 -5.954 1.00 95.25 83 LEU A O 1
ATOM 675 N N . ILE A 1 84 ? -6.594 0.513 -7.174 1.00 94.62 84 ILE A N 1
ATOM 676 C CA . ILE A 1 84 ? -6.675 -0.915 -6.838 1.00 94.62 84 ILE A CA 1
ATOM 677 C C . ILE A 1 84 ? -6.508 -1.139 -5.337 1.00 94.62 84 ILE A C 1
ATOM 679 O O . ILE A 1 84 ? -7.312 -1.848 -4.731 1.00 94.62 84 ILE A O 1
ATOM 683 N N . LEU A 1 85 ? -5.495 -0.535 -4.712 1.00 95.62 85 LEU A N 1
ATOM 684 C CA . LEU A 1 85 ? -5.244 -0.724 -3.284 1.00 95.62 85 LEU A CA 1
ATOM 685 C C . LEU A 1 85 ? -6.330 -0.089 -2.416 1.00 95.62 85 LEU A C 1
ATOM 687 O O . LEU A 1 85 ? -6.703 -0.665 -1.392 1.00 95.62 85 LEU A O 1
ATOM 691 N N . LEU A 1 86 ? -6.883 1.055 -2.828 1.00 95.06 86 LEU A N 1
ATOM 692 C CA . LEU A 1 86 ? -8.053 1.644 -2.177 1.00 95.06 86 LEU A CA 1
ATOM 693 C C . LEU A 1 86 ? -9.279 0.737 -2.291 1.00 95.06 86 LEU A C 1
ATOM 695 O O . LEU A 1 86 ? -9.927 0.457 -1.282 1.00 95.06 86 LEU A O 1
ATOM 699 N N . GLY A 1 87 ? -9.571 0.235 -3.493 1.00 95.19 87 GLY A N 1
ATOM 700 C CA . GLY A 1 87 ? -10.655 -0.716 -3.731 1.00 95.19 87 GLY A CA 1
ATOM 701 C C . GLY A 1 87 ? -10.501 -1.975 -2.880 1.00 95.19 87 GLY A C 1
ATOM 702 O O . GLY A 1 87 ? -11.446 -2.386 -2.209 1.00 95.19 87 GLY A O 1
ATOM 703 N N . LEU A 1 88 ? -9.289 -2.530 -2.814 1.00 94.38 88 LEU A N 1
ATOM 704 C CA . LEU A 1 88 ? -8.961 -3.678 -1.974 1.00 94.38 88 LEU A CA 1
ATOM 705 C C . LEU A 1 88 ? -9.149 -3.372 -0.483 1.00 94.38 88 LEU A C 1
ATOM 707 O O . LEU A 1 88 ? -9.732 -4.177 0.238 1.00 94.38 88 LEU A O 1
ATOM 711 N N . SER A 1 89 ? -8.695 -2.210 -0.010 1.00 93.38 89 SER A N 1
ATOM 712 C CA . SER A 1 89 ? -8.875 -1.787 1.383 1.00 93.38 89 SER A CA 1
ATOM 713 C C . SER A 1 89 ? -10.356 -1.682 1.757 1.00 93.38 89 SER A C 1
ATOM 715 O O . SER A 1 89 ? -10.774 -2.184 2.805 1.00 93.38 89 SER A O 1
ATOM 717 N N . LEU A 1 90 ? -11.175 -1.095 0.880 1.00 92.69 90 LEU A N 1
ATOM 718 C CA . LEU A 1 90 ? -12.624 -1.016 1.064 1.00 92.69 90 LEU A CA 1
ATOM 719 C C . LEU A 1 90 ? -13.273 -2.403 1.036 1.00 92.69 90 LEU A C 1
ATOM 721 O O . LEU A 1 90 ? -14.079 -2.719 1.912 1.00 92.69 90 LEU A O 1
ATOM 725 N N . PHE A 1 91 ? -12.889 -3.249 0.084 1.00 92.25 91 PHE A N 1
ATOM 726 C CA . PHE A 1 91 ? -13.381 -4.618 -0.039 1.00 92.25 91 PHE A CA 1
ATOM 727 C C . PHE A 1 91 ? -13.082 -5.450 1.214 1.00 92.25 91 PHE A C 1
ATOM 729 O O . PHE A 1 91 ? -13.991 -6.051 1.789 1.00 92.25 91 PHE A O 1
ATOM 736 N N . LEU A 1 92 ? -11.839 -5.410 1.705 1.00 89.75 92 LEU A N 1
ATOM 737 C CA . LEU A 1 92 ? -11.439 -6.073 2.947 1.00 89.75 92 LEU A CA 1
ATOM 738 C C . LEU A 1 92 ? -12.219 -5.529 4.143 1.00 89.75 92 LEU A C 1
ATOM 740 O O . LEU A 1 92 ? -12.694 -6.307 4.967 1.00 89.75 92 LEU A O 1
ATOM 744 N N . LYS A 1 93 ? -12.420 -4.209 4.231 1.00 86.25 93 LYS A N 1
ATOM 745 C CA . LYS A 1 93 ? -13.236 -3.606 5.293 1.00 86.25 93 LYS A CA 1
ATOM 746 C C . LYS A 1 93 ? -14.669 -4.146 5.283 1.00 86.25 93 LYS A C 1
ATOM 748 O O . LYS A 1 93 ? -15.191 -4.469 6.349 1.00 86.25 93 LYS A O 1
ATOM 753 N N . ILE A 1 94 ? -15.295 -4.251 4.111 1.00 87.19 94 ILE A N 1
ATOM 754 C CA . ILE A 1 94 ? -16.672 -4.744 3.961 1.00 87.19 94 ILE A CA 1
ATOM 755 C C . ILE A 1 94 ? -16.757 -6.228 4.329 1.00 87.19 94 ILE A C 1
ATOM 757 O O . ILE A 1 94 ? -17.625 -6.614 5.111 1.00 87.19 94 ILE A O 1
ATOM 761 N N . ILE A 1 95 ? -15.851 -7.057 3.805 1.00 86.50 95 ILE A N 1
ATOM 762 C CA . ILE A 1 95 ? -15.869 -8.502 4.057 1.00 86.50 95 ILE A CA 1
ATOM 763 C C . ILE A 1 95 ? -15.588 -8.812 5.520 1.00 86.50 95 ILE A C 1
ATOM 765 O O . ILE A 1 95 ? -16.344 -9.556 6.139 1.00 86.50 95 ILE A O 1
ATOM 769 N N . LEU A 1 96 ? -14.537 -8.230 6.094 1.00 81.62 96 LEU A N 1
ATOM 770 C CA . LEU A 1 96 ? -14.182 -8.483 7.487 1.00 81.62 96 LEU A CA 1
ATOM 771 C C . LEU A 1 96 ? -15.260 -7.941 8.425 1.00 81.62 96 LEU A C 1
ATOM 773 O O . LEU A 1 96 ? -15.661 -8.635 9.349 1.00 81.62 96 LEU A O 1
ATOM 777 N N . GLY A 1 97 ? -15.798 -6.750 8.145 1.00 71.06 97 GLY A N 1
ATOM 778 C CA . GLY A 1 97 ? -16.868 -6.161 8.949 1.00 71.06 97 GLY A CA 1
ATOM 779 C C . GLY A 1 97 ? -18.170 -6.966 8.929 1.00 71.06 97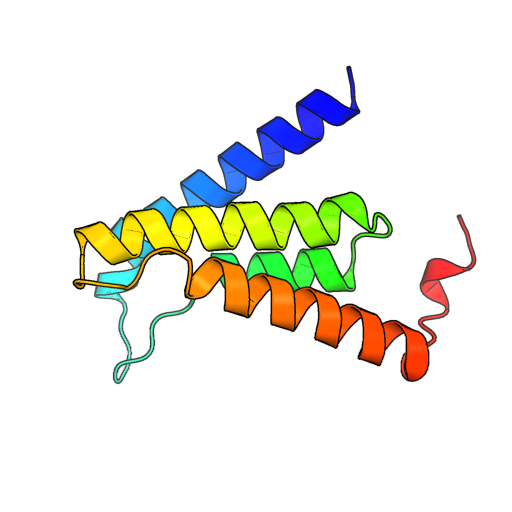 GLY A C 1
ATOM 780 O O . GLY A 1 97 ? -18.895 -6.968 9.922 1.00 71.06 97 GLY A O 1
ATOM 781 N N . LYS A 1 98 ? -18.471 -7.659 7.822 1.00 73.00 98 LYS A N 1
ATOM 782 C CA . LYS A 1 98 ? -19.723 -8.412 7.656 1.00 73.00 98 LYS A CA 1
ATOM 783 C C . LYS A 1 98 ? -19.604 -9.893 8.023 1.00 73.00 98 LYS A C 1
ATOM 785 O O . LYS A 1 98 ? -20.526 -10.430 8.630 1.00 73.00 98 LYS A O 1
ATOM 790 N N . TYR A 1 99 ? -18.502 -10.545 7.657 1.00 70.12 99 TYR A N 1
ATOM 791 C CA . TYR A 1 99 ? -18.359 -12.004 7.736 1.00 70.12 99 TYR A CA 1
ATOM 792 C C . TYR A 1 99 ? -17.386 -12.472 8.811 1.00 70.12 99 TYR A C 1
ATOM 794 O O . TYR A 1 99 ? -17.540 -13.573 9.331 1.00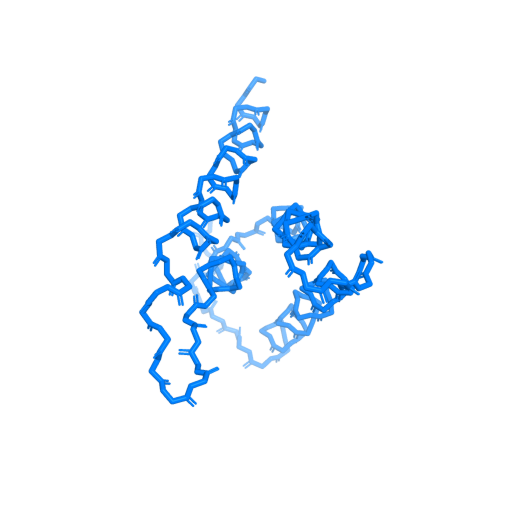 70.12 99 TYR A O 1
ATOM 802 N N . VAL A 1 100 ? -16.402 -11.651 9.176 1.00 64.25 100 VAL A N 1
ATOM 803 C CA . VAL A 1 100 ? -15.357 -12.053 10.117 1.00 64.25 100 VAL A CA 1
ATOM 804 C C . VAL A 1 100 ? -15.479 -11.208 11.381 1.00 64.25 100 VAL A C 1
ATOM 806 O O . VAL A 1 100 ? -14.738 -10.252 11.598 1.00 64.25 100 VAL A O 1
ATOM 809 N N . ARG A 1 101 ? -16.417 -11.581 12.260 1.00 58.25 101 ARG A N 1
ATOM 810 C CA . ARG A 1 101 ? -16.405 -11.113 13.654 1.00 58.25 101 ARG A CA 1
ATOM 811 C C . ARG A 1 101 ? -15.181 -11.717 14.345 1.00 58.25 101 ARG A C 1
ATOM 813 O O . ARG A 1 101 ? -15.306 -12.727 15.023 1.00 58.25 101 ARG A O 1
ATOM 820 N N . LEU A 1 102 ? -13.992 -11.148 14.140 1.00 54.06 102 LEU A N 1
ATOM 821 C CA . LEU A 1 102 ? -12.809 -11.532 14.908 1.00 54.06 102 LEU A CA 1
ATOM 822 C C . LEU A 1 102 ? -13.041 -11.090 16.363 1.00 54.06 102 LEU A C 1
ATOM 824 O O . LEU A 1 102 ? -13.059 -9.883 16.622 1.00 54.06 102 LEU A O 1
ATOM 828 N N . PRO A 1 103 ? -13.187 -12.018 17.331 1.00 52.97 103 PRO A N 1
ATOM 829 C CA . PRO A 1 103 ? -13.397 -11.671 18.741 1.00 52.97 103 PRO A CA 1
ATOM 830 C C . PRO A 1 103 ? -12.201 -10.929 19.365 1.00 52.97 103 PRO A C 1
ATOM 832 O O . PRO A 1 103 ? -12.291 -10.424 20.478 1.00 52.97 103 PRO A O 1
ATOM 835 N N . VAL A 1 104 ? -11.088 -10.809 18.636 1.00 54.72 104 VAL A N 1
ATOM 836 C CA . VAL A 1 104 ? -9.862 -10.116 19.054 1.00 54.72 104 VAL A CA 1
ATOM 837 C C . VAL A 1 104 ? -10.046 -8.590 19.152 1.00 54.72 104 VAL A C 1
ATOM 839 O O . VAL A 1 104 ? -9.302 -7.936 19.871 1.00 54.72 104 VAL A O 1
ATOM 842 N N . ILE A 1 105 ? -11.056 -8.005 18.492 1.00 51.09 105 ILE A N 1
ATOM 843 C CA . ILE A 1 105 ? -11.264 -6.539 18.453 1.00 51.09 105 ILE A CA 1
ATOM 844 C C . ILE A 1 105 ? -12.203 -6.026 19.567 1.00 51.09 105 ILE A C 1
ATOM 846 O O . ILE A 1 105 ? -12.307 -4.823 19.772 1.00 51.09 105 ILE A O 1
ATOM 850 N N . GLN A 1 106 ? -12.860 -6.900 20.339 1.00 46.00 106 GLN A N 1
ATOM 851 C CA . GLN A 1 106 ? -13.819 -6.468 21.375 1.00 46.00 106 GLN A CA 1
ATOM 852 C C . GLN A 1 106 ? -13.206 -6.171 22.755 1.00 46.00 106 GLN A C 1
ATOM 854 O O . GLN A 1 106 ? -13.939 -5.804 23.669 1.00 46.00 106 GLN A O 1
ATOM 859 N N . LYS A 1 107 ? -11.887 -6.307 22.933 1.00 37.62 107 LYS A N 1
ATOM 860 C CA . LYS A 1 107 ? -11.205 -6.004 24.203 1.00 37.62 107 LYS A CA 1
ATOM 861 C C . LYS A 1 107 ? -10.021 -5.056 24.005 1.00 37.62 107 LYS A C 1
ATOM 863 O O . LYS A 1 107 ? -8.884 -5.473 24.196 1.00 37.62 107 LYS A O 1
ATOM 868 N N . ILE A 1 108 ? -10.289 -3.804 23.634 1.00 38.25 108 ILE A N 1
ATOM 869 C CA . ILE A 1 108 ? -9.443 -2.645 23.978 1.00 38.25 108 ILE A CA 1
ATOM 870 C C . ILE A 1 108 ? -10.365 -1.471 24.284 1.00 38.25 108 ILE A C 1
ATOM 872 O O . ILE A 1 108 ? -11.237 -1.197 23.430 1.00 38.25 108 ILE A O 1
#

Organism: NCBI:txid1974720

Sequence (108 aa):
MIMIKKTLFFILIFYILTLIQTAFLVHFNVSGITPNFVLITVIFINLFSPSHWQKAFSAVIGGFYLDIFSLNNAGGFFGFYTLILLGLSLFLKIILGKYVRLPVIQKI

Solvent-accessible surface area (backbone atoms only — not comparable to full-atom values): 6096 Å² total; per-residue (Å²): 113,72,67,60,54,54,52,54,50,50,54,51,49,45,50,52,45,47,49,48,40,69,73,52,40,64,79,61,49,57,95,86,49,58,85,58,61,52,60,52,52,36,51,51,41,51,73,70,49,88,48,69,64,59,31,53,49,41,15,44,55,38,10,50,49,50,18,60,60,34,38,78,73,68,77,46,64,80,53,54,44,20,51,51,35,41,51,50,44,53,49,50,51,53,47,38,73,74,73,49,84,61,76,79,72,80,77,124

Mean predicted aligned error: 6.75 Å

Foldseek 3Di:
DVVVVVLVVLLVVLLVLLCCQLPPQVVVQDPNDTDRVLLVVLVVCLVPPPDPCSNLSSLQSNQQSVQVSCCVPPVDDRCPSSVVSNVVSVVSCVCCVPPPPPVVPVPD

Secondary structure (DSSP, 8-state):
-HHHHHHHHHHHHHHHHHHHHHHTGGGG-BTTB---HHHHHHHHHHHH---HHHHHHHHHHHHHHHHHHHHHHH-PPTTHHHHHHHHHHHHHHHHHHHH---GGGS--